Protein AF-A0A1E4ZIA5-F1 (afdb_monomer)

Foldseek 3Di:
DAEEEALQNVVVCLVPNDVVVVVCVVVLRYAYAVVRLVVNQVDDDPPNVVVSVVRVPGHYQDWDDPVVLVVCCVVLVVPPLPDDSVLSRVLVSQVVDPPYAYEHPDPSSQVSSVVVVRHDPD

Sequence (122 aa):
MNVLLDTSVWIRHFKTSNLRVVQLLGSESVVSHEFVVAEMACGSLKARAETLEYLKELIALPTVSTQEVLLLIEARKLYSRGIGLIDVHLLASTLIVPDTQLWTADKRLENIAQELGIAYAG

Solvent-accessible surface area (backbone atoms only — not comparable to full-atom values): 6976 Å² total; per-residue (Å²): 110,39,34,36,57,34,49,60,38,51,57,46,31,77,74,47,81,41,69,69,58,54,51,33,54,77,63,73,23,50,31,29,40,71,66,38,52,52,55,54,66,74,51,93,57,96,58,48,67,62,54,54,50,54,54,65,70,35,58,60,53,66,84,68,53,72,68,58,49,55,51,48,34,64,76,67,60,55,67,96,58,84,68,56,72,66,58,50,46,53,52,51,29,34,72,74,41,82,66,33,21,44,33,56,70,47,69,58,59,37,53,52,28,48,76,70,73,30,44,50,91,125

Radius of gyration: 13.86 Å; Cα contacts (8 Å, |Δi|>4): 149; chains: 1; bounding box: 31×26×36 Å

Structure (mmCIF, N/CA/C/O backbone):
data_AF-A0A1E4ZIA5-F1
#
_entry.id   AF-A0A1E4ZIA5-F1
#
loop_
_atom_site.group_PDB
_atom_site.id
_atom_site.type_symbol
_atom_site.label_atom_id
_atom_site.label_alt_id
_atom_site.label_comp_id
_atom_site.label_asym_id
_atom_site.label_entity_id
_atom_site.label_seq_id
_atom_site.pdbx_PDB_ins_code
_atom_site.Cartn_x
_atom_site.Cartn_y
_atom_site.Cartn_z
_atom_site.occupancy
_atom_site.B_iso_or_equiv
_atom_site.auth_seq_id
_atom_site.auth_comp_id
_atom_site.auth_asym_id
_atom_site.auth_atom_id
_atom_site.pdbx_PDB_model_num
ATOM 1 N N . MET A 1 1 ? -12.779 -7.566 -8.725 1.00 90.44 1 MET A N 1
ATOM 2 C CA . MET A 1 1 ? -11.850 -7.513 -7.581 1.00 90.44 1 MET A CA 1
ATOM 3 C C . MET A 1 1 ? -10.719 -6.591 -7.965 1.00 90.44 1 MET A C 1
ATOM 5 O O . MET A 1 1 ? -10.102 -6.823 -8.996 1.00 90.44 1 MET A O 1
ATOM 9 N N . ASN A 1 2 ? -10.492 -5.565 -7.161 1.00 97.19 2 ASN A N 1
ATOM 10 C CA . ASN A 1 2 ? -9.450 -4.572 -7.361 1.00 97.19 2 ASN A CA 1
ATOM 11 C C . ASN A 1 2 ? -8.263 -4.889 -6.449 1.00 97.19 2 ASN A C 1
ATOM 13 O O . ASN A 1 2 ? -8.442 -5.379 -5.334 1.00 97.19 2 ASN A O 1
ATOM 17 N N . VAL A 1 3 ? -7.052 -4.594 -6.907 1.00 98.44 3 VAL A N 1
ATOM 18 C CA . VAL A 1 3 ? -5.820 -4.803 -6.147 1.00 98.44 3 VAL A CA 1
ATOM 19 C C . VAL A 1 3 ? -5.028 -3.506 -6.134 1.00 98.44 3 VAL A C 1
ATOM 21 O O . VAL A 1 3 ? -4.499 -3.080 -7.162 1.00 98.44 3 VAL A O 1
ATOM 24 N N . LEU A 1 4 ? -4.953 -2.875 -4.966 1.00 98.62 4 LEU A N 1
ATOM 25 C CA . LEU A 1 4 ? -4.071 -1.746 -4.726 1.00 98.62 4 LEU A CA 1
ATOM 26 C C . LEU A 1 4 ? -2.653 -2.271 -4.529 1.00 98.62 4 LEU A C 1
ATOM 28 O O . LEU A 1 4 ? -2.380 -3.012 -3.584 1.00 98.62 4 LEU A O 1
ATOM 32 N N . LEU A 1 5 ? -1.752 -1.874 -5.420 1.00 98.19 5 LEU A N 1
ATOM 33 C CA . LEU A 1 5 ? -0.330 -2.168 -5.290 1.00 98.19 5 LEU A CA 1
ATOM 34 C C . LEU A 1 5 ? 0.347 -1.064 -4.477 1.00 98.19 5 LEU A C 1
ATOM 36 O O . LEU A 1 5 ? 0.390 0.089 -4.905 1.00 98.19 5 LEU A O 1
ATOM 40 N N . ASP A 1 6 ? 0.910 -1.431 -3.331 1.00 96.75 6 ASP A N 1
ATOM 41 C CA . ASP A 1 6 ? 1.804 -0.571 -2.557 1.00 96.75 6 ASP A CA 1
ATOM 42 C C . ASP A 1 6 ? 3.131 -0.317 -3.315 1.00 96.75 6 ASP A C 1
ATOM 44 O O . ASP A 1 6 ? 3.563 -1.107 -4.165 1.00 96.75 6 ASP A O 1
ATOM 48 N N . THR A 1 7 ? 3.810 0.781 -2.982 1.00 96.25 7 THR A N 1
ATOM 49 C CA . THR A 1 7 ? 5.115 1.210 -3.503 1.00 96.25 7 THR A CA 1
ATOM 50 C C . THR A 1 7 ? 6.134 0.070 -3.476 1.00 96.25 7 THR A C 1
ATOM 52 O O . THR A 1 7 ? 6.873 -0.142 -4.441 1.00 96.25 7 THR A O 1
ATOM 55 N N . SER A 1 8 ? 6.150 -0.732 -2.407 1.00 96.31 8 SER A N 1
ATOM 56 C CA . SER A 1 8 ? 7.075 -1.862 -2.277 1.00 96.31 8 SER A CA 1
ATOM 57 C C . SER A 1 8 ? 6.896 -2.932 -3.370 1.00 96.31 8 SER A C 1
ATOM 59 O O . SER A 1 8 ? 7.887 -3.530 -3.811 1.00 96.31 8 SER A O 1
ATOM 61 N N . VAL A 1 9 ? 5.670 -3.153 -3.860 1.00 97.25 9 VAL A N 1
ATOM 62 C CA . VAL A 1 9 ? 5.385 -4.086 -4.963 1.00 97.25 9 VAL A CA 1
ATOM 63 C C . VAL A 1 9 ? 5.805 -3.481 -6.296 1.00 97.25 9 VAL A C 1
ATOM 65 O O . VAL A 1 9 ? 6.470 -4.160 -7.084 1.00 97.25 9 VAL A O 1
ATOM 68 N N . TRP A 1 10 ? 5.512 -2.197 -6.522 1.00 96.69 10 TRP A N 1
ATOM 69 C CA . TRP A 1 10 ? 5.953 -1.475 -7.718 1.00 96.69 10 TRP A CA 1
ATOM 70 C C . TRP A 1 10 ? 7.472 -1.466 -7.867 1.00 96.69 10 TRP A C 1
ATOM 72 O O . TRP A 1 10 ? 7.988 -1.827 -8.925 1.00 96.69 10 TRP A O 1
ATOM 82 N N . ILE A 1 11 ? 8.207 -1.137 -6.801 1.00 94.94 11 ILE A N 1
ATOM 83 C CA . ILE A 1 11 ? 9.677 -1.145 -6.800 1.00 94.94 11 ILE A CA 1
ATOM 84 C C . ILE A 1 11 ? 10.211 -2.520 -7.212 1.00 94.94 11 ILE A C 1
ATOM 86 O O . ILE A 1 11 ? 11.123 -2.615 -8.039 1.00 94.94 11 ILE A O 1
ATOM 90 N N . ARG A 1 12 ? 9.647 -3.601 -6.655 1.00 94.81 12 ARG A N 1
ATOM 91 C CA . ARG A 1 12 ? 10.053 -4.966 -7.015 1.00 94.81 12 ARG A CA 1
ATOM 92 C C . ARG A 1 12 ? 9.740 -5.272 -8.475 1.00 94.81 12 ARG A C 1
ATOM 94 O O . ARG A 1 12 ? 10.634 -5.748 -9.167 1.00 94.81 12 ARG A O 1
ATOM 101 N N . HIS A 1 13 ? 8.532 -4.953 -8.937 1.00 94.88 13 HIS A N 1
ATOM 102 C CA . HIS A 1 13 ? 8.095 -5.186 -10.314 1.00 94.88 13 HIS A CA 1
ATOM 103 C C . HIS A 1 13 ? 8.969 -4.446 -11.341 1.00 94.88 13 HIS A C 1
ATOM 105 O O . HIS A 1 13 ? 9.413 -5.046 -12.318 1.00 94.88 13 HIS A O 1
ATOM 111 N N . PHE A 1 14 ? 9.293 -3.172 -11.104 1.00 93.19 14 PHE A N 1
ATOM 112 C CA . PHE A 1 14 ? 10.144 -2.397 -12.013 1.00 93.19 14 PHE A CA 1
ATOM 113 C C . PHE A 1 14 ? 11.611 -2.841 -11.996 1.00 93.19 14 PHE A C 1
ATOM 115 O O . PHE A 1 14 ? 12.329 -2.661 -12.982 1.00 93.19 14 PHE A O 1
ATOM 122 N N . LYS A 1 15 ? 12.080 -3.437 -10.893 1.00 92.44 15 LYS A N 1
ATOM 123 C CA . LYS A 1 15 ? 13.416 -4.041 -10.828 1.00 92.44 15 LYS A CA 1
ATOM 124 C C . LYS A 1 15 ? 13.463 -5.386 -11.555 1.00 92.44 15 LYS A C 1
ATOM 126 O O . LYS A 1 15 ? 14.426 -5.668 -12.268 1.00 92.44 15 LYS A O 1
ATOM 131 N N . THR A 1 16 ? 12.443 -6.211 -11.356 1.00 93.81 16 THR A N 1
ATOM 132 C CA . THR A 1 16 ? 12.285 -7.525 -11.975 1.00 93.81 16 THR A CA 1
ATOM 133 C C . THR A 1 16 ? 10.803 -7.772 -12.198 1.00 93.81 16 THR A C 1
ATOM 135 O O . THR A 1 16 ? 10.038 -7.835 -11.236 1.00 93.81 16 THR A O 1
ATOM 138 N N . SER A 1 17 ? 10.417 -7.940 -13.464 1.00 94.56 17 SER A N 1
ATOM 139 C CA . SER A 1 17 ? 9.015 -8.135 -13.833 1.00 94.56 17 SER A CA 1
ATOM 140 C C . SER A 1 17 ? 8.384 -9.266 -13.020 1.00 94.56 17 SER A C 1
ATOM 142 O O . SER A 1 17 ? 8.891 -10.389 -12.975 1.00 94.56 17 SER A O 1
ATOM 144 N N . ASN A 1 18 ? 7.275 -8.944 -12.356 1.00 96.19 18 ASN A N 1
ATOM 145 C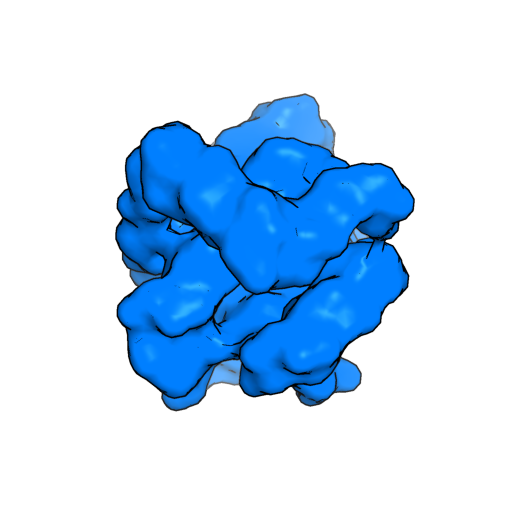 CA . ASN A 1 18 ? 6.469 -9.893 -11.600 1.00 96.19 18 ASN A CA 1
ATOM 146 C C . ASN A 1 18 ? 5.274 -10.331 -12.458 1.00 96.19 18 ASN A C 1
ATOM 148 O O . ASN A 1 18 ? 4.407 -9.512 -12.763 1.00 96.19 18 ASN A O 1
ATOM 152 N N . LEU A 1 19 ? 5.214 -11.622 -12.808 1.00 96.62 19 LEU A N 1
ATOM 153 C CA . LEU A 1 19 ? 4.165 -12.193 -13.664 1.00 96.62 19 LEU A CA 1
ATOM 154 C C . LEU A 1 19 ? 2.751 -11.954 -13.127 1.00 96.62 19 LEU A C 1
ATOM 156 O O . LEU A 1 19 ? 1.832 -11.733 -13.909 1.00 96.62 19 LEU A O 1
ATOM 160 N N . ARG A 1 20 ? 2.568 -11.968 -11.805 1.00 97.25 20 ARG A N 1
ATOM 161 C CA . ARG A 1 20 ? 1.258 -11.760 -11.189 1.00 97.25 20 ARG A CA 1
ATOM 162 C C . ARG A 1 20 ? 0.799 -10.309 -11.320 1.00 97.25 20 ARG A C 1
ATOM 164 O O . ARG A 1 20 ? -0.371 -10.074 -11.601 1.00 97.25 20 ARG A O 1
ATOM 171 N N . VAL A 1 21 ? 1.723 -9.350 -11.218 1.00 97.12 21 VAL A N 1
ATOM 172 C CA . VAL A 1 21 ? 1.441 -7.938 -11.533 1.00 97.12 21 VAL A CA 1
ATOM 173 C C . VAL A 1 21 ? 1.062 -7.792 -13.008 1.00 97.12 21 VAL A C 1
ATOM 175 O O . VAL A 1 21 ? 0.047 -7.177 -13.305 1.00 97.12 21 VAL A O 1
ATOM 178 N N . VAL A 1 22 ? 1.805 -8.419 -13.929 1.00 97.19 22 VAL A N 1
ATOM 179 C CA . VAL A 1 22 ? 1.481 -8.388 -15.371 1.00 97.19 22 VAL A CA 1
ATOM 180 C C . VAL A 1 22 ? 0.077 -8.939 -15.647 1.00 97.19 22 VAL A C 1
ATOM 182 O O . VAL A 1 22 ? -0.672 -8.346 -16.415 1.00 97.19 22 VAL A O 1
ATOM 185 N N . GLN A 1 23 ? -0.301 -10.045 -15.002 1.00 97.19 23 GLN A N 1
ATOM 186 C CA . GLN A 1 23 ? -1.639 -10.627 -15.136 1.00 97.19 23 GLN A CA 1
ATOM 187 C C . GLN A 1 23 ? -2.738 -9.679 -14.649 1.00 97.19 23 GLN A C 1
ATOM 189 O O . GLN A 1 23 ? -3.713 -9.483 -15.366 1.00 97.19 23 GLN A O 1
ATOM 194 N N . L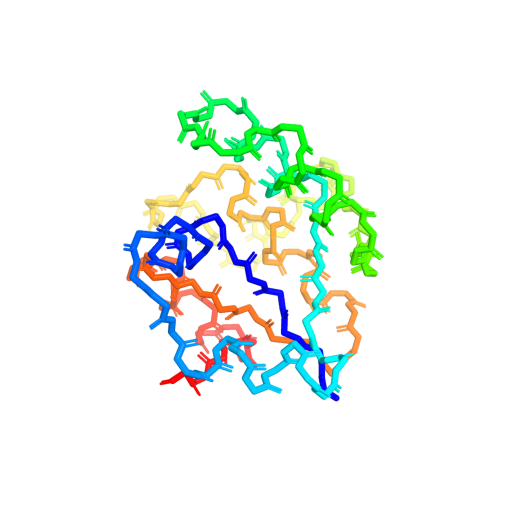EU A 1 24 ? -2.574 -9.082 -13.462 1.00 97.56 24 LEU A N 1
ATOM 195 C CA . LEU A 1 24 ? -3.555 -8.144 -12.903 1.00 97.56 24 LEU A CA 1
ATOM 196 C C . LEU A 1 24 ? -3.697 -6.879 -13.754 1.00 97.56 24 LEU A C 1
ATOM 198 O O . LEU A 1 24 ? -4.796 -6.343 -13.878 1.00 97.56 24 LEU A O 1
ATOM 202 N N . LEU A 1 25 ? -2.594 -6.405 -14.337 1.00 96.75 25 LEU A N 1
ATOM 203 C CA . LEU A 1 25 ? -2.603 -5.287 -15.275 1.00 96.75 25 LEU A CA 1
ATOM 204 C C . LEU A 1 25 ? -3.362 -5.645 -16.554 1.00 96.75 25 LEU A C 1
ATOM 206 O O . LEU A 1 25 ? -4.220 -4.885 -16.986 1.00 96.75 25 LEU A O 1
ATOM 210 N N . GLY A 1 26 ? -3.107 -6.829 -17.116 1.00 96.94 26 GLY A N 1
ATOM 211 C CA . GLY A 1 26 ? -3.814 -7.317 -18.302 1.00 96.94 26 GLY A CA 1
ATOM 212 C C . GLY A 1 26 ? -5.307 -7.585 -18.080 1.00 96.94 26 GLY A C 1
ATOM 213 O O . GLY A 1 26 ? -6.058 -7.623 -19.049 1.00 96.94 26 GLY A O 1
ATOM 214 N N . SER A 1 27 ? -5.740 -7.765 -16.829 1.00 96.56 27 SER A N 1
ATOM 215 C CA . SER A 1 27 ? -7.149 -7.914 -16.451 1.00 96.56 27 SER A CA 1
ATOM 216 C C . SER A 1 27 ? -7.771 -6.636 -15.878 1.00 96.56 27 SER A C 1
ATOM 218 O O . SER A 1 27 ? -8.826 -6.724 -15.250 1.00 96.56 27 SER A O 1
ATOM 220 N N . GLU A 1 28 ? -7.108 -5.480 -16.020 1.00 96.12 28 GLU A N 1
ATOM 221 C CA . GLU A 1 28 ? -7.577 -4.168 -15.534 1.00 96.12 28 GLU A CA 1
ATOM 222 C C . GLU A 1 28 ? -7.982 -4.178 -14.048 1.00 96.12 28 GLU A C 1
ATOM 224 O O . GLU A 1 28 ? -8.886 -3.474 -13.609 1.00 96.12 28 GLU A O 1
ATOM 229 N N . SER A 1 29 ? -7.324 -5.024 -13.253 1.00 97.50 29 SER A N 1
ATOM 230 C CA . SER A 1 29 ? -7.671 -5.254 -11.846 1.00 97.50 29 SER A CA 1
ATOM 231 C C . SER A 1 29 ? -6.767 -4.486 -10.882 1.00 97.50 29 SER A C 1
ATOM 233 O O . SER A 1 29 ? -6.995 -4.515 -9.676 1.00 97.50 29 SER A O 1
ATOM 235 N N . VAL A 1 30 ? -5.728 -3.815 -11.385 1.00 98.19 30 VAL A N 1
ATOM 236 C CA . VAL A 1 30 ? -4.848 -2.966 -10.572 1.00 98.19 30 VAL A CA 1
ATOM 237 C C . VAL A 1 30 ? -5.456 -1.581 -10.415 1.00 98.19 30 VAL A C 1
ATOM 239 O O . VAL A 1 30 ? -5.800 -0.928 -11.396 1.00 98.19 30 VAL A O 1
ATOM 242 N N . VAL A 1 31 ? -5.499 -1.115 -9.172 1.00 98.19 31 VAL A N 1
ATOM 243 C CA . VAL A 1 31 ? -5.824 0.268 -8.817 1.00 98.19 31 VAL A CA 1
ATOM 244 C C . VAL A 1 31 ? -4.603 0.949 -8.204 1.00 98.19 31 VAL A C 1
ATOM 246 O O . VAL A 1 31 ? -3.680 0.298 -7.708 1.00 98.19 31 VAL A O 1
ATOM 249 N N . SER A 1 32 ? -4.593 2.275 -8.257 1.00 97.31 32 SER A N 1
ATOM 250 C CA . SER A 1 32 ? -3.521 3.127 -7.744 1.00 97.31 32 SER A CA 1
ATOM 251 C C . SER A 1 32 ? -4.015 3.986 -6.580 1.00 97.31 32 SER A C 1
ATOM 253 O O . SER A 1 32 ? -5.193 3.981 -6.225 1.00 97.31 32 SER A O 1
ATOM 255 N N . HIS A 1 33 ? -3.104 4.728 -5.965 1.00 98.25 33 HIS A N 1
ATOM 256 C CA . HIS A 1 33 ? -3.408 5.710 -4.932 1.00 98.25 33 HIS A CA 1
ATOM 257 C C . HIS A 1 33 ? -2.404 6.860 -5.037 1.00 98.25 33 HIS A C 1
ATOM 259 O O . HIS A 1 33 ? -1.216 6.624 -5.269 1.00 98.25 33 HIS A O 1
ATOM 265 N N . GLU A 1 34 ? -2.842 8.106 -4.843 1.00 97.19 34 GLU A N 1
ATOM 266 C CA . GLU A 1 34 ? -1.977 9.278 -5.055 1.00 97.19 34 GLU A CA 1
ATOM 267 C C . GLU A 1 34 ? -0.700 9.246 -4.201 1.00 97.19 34 GLU A C 1
ATOM 269 O O . GLU A 1 34 ? 0.366 9.636 -4.672 1.00 97.19 34 GLU A O 1
ATOM 274 N N . PHE A 1 35 ? -0.771 8.700 -2.982 1.00 97.81 35 PHE A N 1
ATOM 275 C CA . PHE A 1 35 ? 0.405 8.556 -2.117 1.00 97.81 35 PHE A CA 1
ATOM 276 C C . PHE A 1 35 ? 1.404 7.511 -2.614 1.00 97.81 35 PHE A C 1
ATOM 278 O O . PHE A 1 35 ? 2.599 7.734 -2.460 1.00 97.81 35 PHE A O 1
ATOM 285 N N . VAL A 1 36 ? 0.952 6.443 -3.281 1.00 97.56 36 VAL A N 1
ATOM 286 C CA . VAL A 1 36 ? 1.862 5.488 -3.937 1.00 97.56 36 VAL A CA 1
ATOM 287 C C . VAL A 1 36 ? 2.583 6.183 -5.090 1.00 97.56 36 VAL A C 1
ATOM 289 O O . VAL A 1 36 ? 3.802 6.093 -5.212 1.00 97.56 36 VAL A O 1
ATOM 292 N N . VAL A 1 37 ? 1.857 6.950 -5.911 1.00 97.44 37 VAL A N 1
ATOM 293 C CA . VAL A 1 37 ? 2.458 7.725 -7.010 1.00 97.44 37 VAL A CA 1
ATOM 294 C C . VAL A 1 37 ? 3.464 8.749 -6.475 1.00 97.44 37 VAL A C 1
ATOM 296 O O . VAL A 1 37 ? 4.560 8.882 -7.024 1.00 97.44 37 VAL A O 1
ATOM 299 N N . ALA A 1 38 ? 3.116 9.462 -5.402 1.00 96.88 38 ALA A N 1
ATOM 300 C CA . ALA A 1 38 ? 3.985 10.451 -4.772 1.00 96.88 38 ALA A CA 1
ATOM 301 C C . ALA A 1 38 ? 5.247 9.812 -4.173 1.00 96.88 38 ALA A C 1
ATOM 303 O O . ALA A 1 38 ? 6.349 10.315 -4.393 1.00 96.88 38 ALA A O 1
ATOM 304 N N . GLU A 1 39 ? 5.116 8.682 -3.477 1.00 96.31 39 GLU A N 1
ATOM 305 C CA . GLU A 1 39 ? 6.252 7.952 -2.911 1.00 96.31 39 GLU A CA 1
ATOM 306 C C . GLU A 1 39 ? 7.178 7.415 -4.011 1.00 96.31 39 GLU A C 1
ATOM 308 O O . GLU A 1 39 ? 8.395 7.609 -3.957 1.00 96.31 39 GLU A O 1
ATOM 313 N N . MET A 1 40 ? 6.609 6.848 -5.079 1.00 96.38 40 MET A N 1
ATOM 314 C CA . MET A 1 40 ? 7.360 6.446 -6.271 1.00 96.38 40 MET A CA 1
ATOM 315 C C . MET A 1 40 ? 8.098 7.630 -6.911 1.00 96.38 40 MET A C 1
ATOM 317 O O . MET A 1 40 ? 9.248 7.492 -7.334 1.00 96.38 40 MET A O 1
ATOM 321 N N . ALA A 1 41 ? 7.480 8.815 -6.947 1.00 95.50 41 ALA A N 1
ATOM 322 C CA . ALA A 1 41 ? 8.097 10.028 -7.477 1.00 95.50 41 ALA A CA 1
ATOM 323 C C . ALA A 1 41 ? 9.271 10.542 -6.622 1.00 95.50 41 ALA A C 1
ATOM 325 O O . ALA A 1 41 ? 10.157 11.207 -7.172 1.00 95.50 41 ALA A O 1
ATOM 326 N N . CYS A 1 42 ? 9.320 10.222 -5.325 1.00 94.81 42 CYS A N 1
ATOM 327 C CA . CYS A 1 42 ? 10.464 10.510 -4.454 1.00 94.81 42 CYS A CA 1
ATOM 328 C C . CYS A 1 42 ? 11.676 9.605 -4.745 1.00 94.81 42 CYS A C 1
ATOM 330 O O . CYS A 1 42 ? 12.808 9.971 -4.430 1.00 94.81 42 CYS A O 1
ATOM 332 N N . GLY A 1 43 ? 11.456 8.434 -5.346 1.00 90.81 43 GLY A N 1
ATOM 333 C CA . GLY A 1 43 ? 12.498 7.461 -5.662 1.00 90.81 43 GLY A CA 1
ATOM 334 C C . GLY A 1 43 ? 13.256 7.718 -6.973 1.00 90.81 43 GLY A C 1
ATOM 335 O O . GLY A 1 43 ? 12.943 8.608 -7.770 1.00 90.81 43 GLY A O 1
ATOM 336 N N . SER A 1 44 ? 14.266 6.876 -7.219 1.00 87.88 44 SER A N 1
ATOM 337 C CA . SER A 1 44 ? 14.966 6.805 -8.507 1.00 87.88 44 SER A CA 1
ATOM 338 C C . SER A 1 44 ? 14.215 5.879 -9.465 1.00 87.88 44 SER A C 1
ATOM 340 O O . SER A 1 44 ? 13.988 4.710 -9.155 1.00 87.88 44 SER A O 1
ATOM 342 N N . LEU A 1 45 ? 13.851 6.397 -10.639 1.00 90.56 45 LEU A N 1
ATOM 343 C CA . LEU A 1 45 ? 13.120 5.674 -11.681 1.00 90.56 45 LEU A CA 1
ATOM 344 C C . LEU A 1 45 ? 13.895 5.770 -12.996 1.00 90.56 45 LEU A C 1
ATOM 346 O O . LEU A 1 45 ? 14.270 6.869 -13.402 1.00 90.56 45 LEU A O 1
ATOM 350 N N . LYS A 1 46 ? 14.121 4.635 -13.676 1.00 85.50 46 LYS A N 1
ATOM 351 C CA . LYS A 1 46 ? 14.859 4.599 -14.955 1.00 85.50 46 LYS A CA 1
ATOM 352 C C . LYS A 1 46 ? 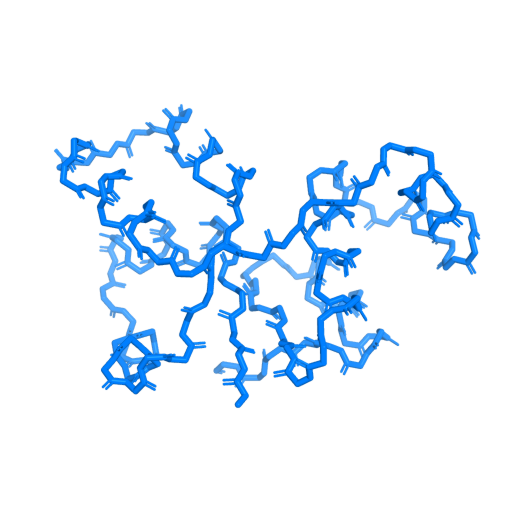14.135 5.377 -16.059 1.00 85.50 46 LYS A C 1
ATOM 354 O O . LYS A 1 46 ? 14.740 6.230 -16.694 1.00 85.50 46 LYS A O 1
ATOM 359 N N . ALA A 1 47 ? 12.844 5.108 -16.251 1.00 89.62 47 ALA A N 1
ATOM 360 C CA . ALA A 1 47 ? 11.976 5.788 -17.213 1.00 89.62 47 ALA A CA 1
ATOM 361 C C . ALA A 1 47 ? 10.985 6.695 -16.464 1.00 89.62 47 ALA A C 1
ATOM 363 O O . ALA A 1 47 ? 9.780 6.474 -16.489 1.00 89.62 47 ALA A O 1
ATOM 364 N N . ARG A 1 48 ? 11.506 7.678 -15.712 1.00 94.06 48 ARG A N 1
ATOM 365 C CA . ARG A 1 48 ? 10.739 8.459 -14.719 1.00 94.06 48 ARG A CA 1
ATOM 366 C C . ARG A 1 48 ? 9.418 9.021 -15.246 1.00 94.06 48 ARG A C 1
ATOM 368 O O . ARG A 1 48 ? 8.407 8.854 -14.576 1.00 94.06 48 ARG A O 1
ATOM 375 N N . ALA A 1 49 ? 9.441 9.712 -16.385 1.00 94.88 49 ALA A N 1
ATOM 376 C CA . ALA A 1 49 ? 8.245 10.351 -16.935 1.00 94.88 49 ALA A CA 1
ATOM 377 C C . ALA A 1 49 ? 7.181 9.304 -17.295 1.00 94.88 49 ALA A C 1
ATOM 379 O O . ALA A 1 49 ? 6.097 9.335 -16.728 1.00 94.88 49 ALA A O 1
ATOM 380 N N . GLU A 1 50 ? 7.556 8.322 -18.116 1.00 95.00 50 GLU A N 1
ATOM 381 C CA . GLU A 1 50 ? 6.689 7.224 -18.561 1.00 95.00 50 GLU A CA 1
ATOM 382 C C . GLU A 1 50 ? 6.133 6.407 -17.386 1.00 95.00 50 GLU A C 1
ATOM 384 O O . GLU A 1 50 ? 4.943 6.129 -17.325 1.00 95.00 50 GLU A O 1
ATOM 389 N N . THR A 1 51 ? 6.968 6.083 -16.393 1.00 93.75 51 THR A N 1
ATOM 390 C CA . THR A 1 51 ? 6.535 5.322 -15.209 1.00 93.75 51 THR A CA 1
ATOM 391 C C . THR A 1 51 ? 5.503 6.097 -14.391 1.00 93.75 51 THR A C 1
ATOM 393 O O . THR A 1 51 ? 4.514 5.526 -13.942 1.00 93.75 51 THR A O 1
ATOM 396 N N . LEU A 1 52 ? 5.726 7.394 -14.165 1.00 96.44 52 LEU A N 1
ATOM 397 C CA . LEU A 1 52 ? 4.798 8.211 -13.382 1.00 96.44 52 LEU A CA 1
ATOM 398 C C . LEU A 1 52 ? 3.514 8.526 -14.148 1.00 96.44 52 LEU A C 1
ATOM 400 O O . LEU A 1 52 ? 2.470 8.641 -13.517 1.00 96.44 52 LEU A O 1
ATOM 404 N N . GLU A 1 53 ? 3.586 8.690 -15.467 1.00 96.19 53 GLU A N 1
ATOM 405 C CA . GLU A 1 53 ? 2.416 8.857 -16.332 1.00 96.19 53 GLU A CA 1
ATOM 406 C C . GLU A 1 53 ? 1.552 7.597 -16.298 1.00 96.19 53 GLU A C 1
ATOM 408 O O . GLU A 1 53 ? 0.395 7.670 -15.895 1.00 96.19 53 GLU A O 1
ATOM 413 N N . TYR A 1 54 ? 2.159 6.432 -16.520 1.00 94.88 54 TYR A N 1
ATOM 414 C CA . TYR A 1 54 ? 1.490 5.140 -16.416 1.00 94.88 54 TYR A CA 1
ATOM 415 C C . TYR A 1 54 ? 0.780 4.931 -15.067 1.00 94.88 54 TYR A C 1
ATOM 417 O O . TYR A 1 54 ? -0.391 4.567 -15.013 1.00 94.88 54 TYR A O 1
ATOM 425 N N . LEU A 1 55 ? 1.459 5.206 -13.945 1.00 96.31 55 LEU A N 1
ATOM 426 C CA . LEU A 1 55 ? 0.859 5.047 -12.613 1.00 96.31 55 LEU A CA 1
ATOM 427 C C . LEU A 1 55 ? -0.314 6.008 -12.348 1.00 96.31 55 LEU A C 1
ATOM 429 O O . LEU A 1 55 ? -1.145 5.714 -11.486 1.00 96.31 55 LEU A O 1
ATOM 433 N N . LYS A 1 56 ? -0.363 7.150 -13.047 1.00 96.12 56 LYS A N 1
ATOM 434 C CA . LYS A 1 56 ? -1.452 8.136 -12.967 1.00 96.12 56 LYS A CA 1
ATOM 435 C C . LYS A 1 56 ? -2.638 7.792 -13.866 1.00 96.12 56 LYS A C 1
ATOM 437 O O . LYS A 1 56 ? -3.727 8.290 -13.605 1.00 96.12 56 LYS A O 1
ATOM 442 N N . GLU A 1 57 ? -2.435 6.982 -14.901 1.00 96.69 57 GLU A N 1
ATOM 443 C CA . GLU A 1 57 ? -3.509 6.500 -15.780 1.00 96.69 57 GLU A CA 1
ATOM 444 C C . GLU A 1 57 ? -4.340 5.383 -15.134 1.00 96.69 57 GLU A C 1
ATOM 446 O O . GLU A 1 57 ? -5.495 5.174 -15.503 1.00 96.69 57 GLU A O 1
ATOM 451 N N . LEU A 1 58 ? -3.780 4.686 -14.142 1.00 97.31 58 LEU A N 1
ATOM 452 C CA . LEU A 1 58 ? -4.509 3.700 -13.349 1.00 97.31 58 LEU A CA 1
ATOM 453 C C . LEU A 1 58 ? -5.665 4.352 -12.579 1.00 97.31 58 LEU A C 1
ATOM 455 O O . LEU A 1 58 ? -5.540 5.457 -12.047 1.00 97.31 58 LEU A O 1
ATOM 459 N N . ILE A 1 59 ? -6.768 3.614 -12.428 1.00 96.88 59 ILE A N 1
ATOM 460 C CA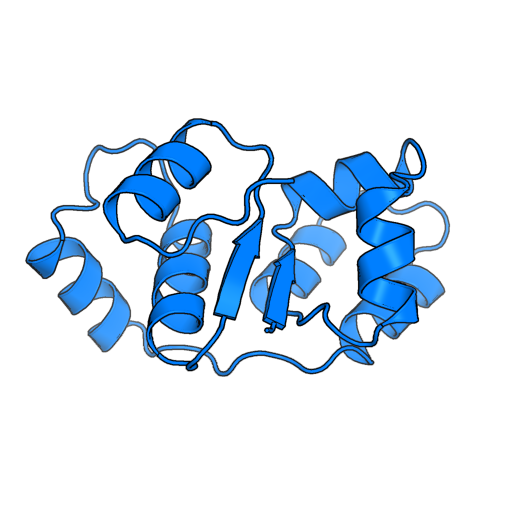 . ILE A 1 59 ? -7.898 4.043 -11.597 1.00 96.88 59 ILE A CA 1
ATOM 461 C C . ILE A 1 59 ? -7.402 4.243 -10.161 1.00 96.88 59 ILE A C 1
ATOM 463 O O . ILE A 1 59 ? -6.924 3.304 -9.521 1.00 96.88 59 ILE A O 1
ATOM 467 N N . ALA A 1 60 ? -7.512 5.471 -9.657 1.00 97.12 60 ALA A N 1
ATOM 468 C CA . ALA A 1 60 ? -7.098 5.815 -8.306 1.00 97.12 60 ALA A CA 1
ATOM 469 C C . ALA A 1 60 ? -8.219 5.538 -7.298 1.00 97.12 60 ALA A C 1
ATOM 471 O O . ALA A 1 60 ? -9.370 5.929 -7.506 1.00 97.12 60 ALA A O 1
ATOM 472 N N . LEU A 1 61 ? -7.871 4.905 -6.178 1.00 98.06 61 LEU A N 1
ATOM 473 C CA . LEU A 1 61 ? -8.747 4.862 -5.015 1.00 98.06 61 LEU A CA 1
ATOM 474 C C . LEU A 1 61 ? -8.913 6.271 -4.419 1.00 98.06 61 LEU A C 1
ATOM 476 O O . LEU A 1 61 ? -7.974 7.072 -4.472 1.00 98.06 61 LEU A O 1
ATOM 480 N N . PRO A 1 62 ? -10.085 6.576 -3.832 1.00 97.25 62 PRO A N 1
ATOM 481 C CA . PRO A 1 62 ? -10.300 7.831 -3.129 1.00 97.25 62 PRO A CA 1
ATOM 482 C C . PRO A 1 62 ? -9.396 7.922 -1.902 1.00 97.25 62 PRO A C 1
ATOM 484 O O . PRO A 1 62 ? -9.120 6.917 -1.246 1.00 97.25 62 PRO A O 1
ATOM 487 N N . THR A 1 63 ? -8.987 9.141 -1.564 1.00 96.62 63 THR A N 1
ATOM 488 C CA . THR A 1 63 ? -8.242 9.392 -0.336 1.00 96.62 63 THR A CA 1
ATOM 489 C C . THR A 1 63 ? -9.175 9.595 0.843 1.00 96.62 63 THR A C 1
ATOM 491 O O . THR A 1 63 ? -10.271 10.145 0.732 1.00 96.62 63 THR A O 1
ATOM 494 N N . VAL A 1 64 ? -8.718 9.124 1.997 1.00 96.50 64 VAL A N 1
ATOM 495 C CA . VAL A 1 64 ? -9.412 9.263 3.276 1.00 96.50 64 VAL A CA 1
ATOM 496 C C . VAL A 1 64 ? -8.888 10.499 3.998 1.00 96.50 64 VAL A C 1
ATOM 498 O O . VAL A 1 64 ? -7.685 10.774 3.966 1.00 96.50 64 VAL A O 1
ATOM 501 N N . SER A 1 65 ? -9.767 11.257 4.656 1.00 97.25 65 SER A N 1
ATOM 502 C CA . SER A 1 65 ? -9.353 12.463 5.376 1.00 97.25 65 SER A CA 1
ATOM 503 C C . SER A 1 65 ? -8.423 12.127 6.547 1.00 97.25 65 SER A C 1
ATOM 505 O O . SER A 1 65 ? -8.508 11.058 7.154 1.00 97.25 65 SER A O 1
ATOM 507 N N . THR A 1 66 ? -7.557 13.066 6.940 1.00 96.81 66 THR A N 1
ATOM 508 C CA . THR A 1 66 ? -6.676 12.870 8.106 1.00 96.81 66 THR A CA 1
ATOM 509 C C . THR A 1 66 ? -7.467 12.570 9.383 1.00 96.81 66 THR A C 1
ATOM 511 O O . THR A 1 66 ? -7.017 11.787 10.215 1.00 96.81 66 THR A O 1
ATOM 514 N N . GLN A 1 67 ? -8.663 13.146 9.537 1.00 97.94 67 GLN A N 1
ATOM 515 C CA . GLN A 1 67 ? -9.520 12.881 10.692 1.00 97.94 67 GLN A CA 1
ATOM 516 C C . GLN A 1 67 ? -10.011 11.427 10.717 1.00 97.94 67 GLN A C 1
ATOM 518 O O . GLN A 1 67 ? -9.921 10.772 11.752 1.00 97.94 67 GLN A O 1
ATOM 523 N N . GLU A 1 68 ? -10.492 10.904 9.591 1.00 97.56 68 GLU A N 1
ATOM 524 C CA . GLU A 1 68 ? -10.921 9.505 9.472 1.00 97.56 68 GLU A CA 1
ATOM 525 C C . GLU A 1 68 ? -9.752 8.531 9.646 1.00 97.56 68 GLU A C 1
ATOM 527 O O . GLU A 1 68 ? -9.910 7.486 10.274 1.00 97.56 68 GLU A O 1
ATOM 532 N N . VAL A 1 69 ? -8.559 8.894 9.169 1.00 98.00 69 VAL A N 1
ATOM 533 C CA . VAL A 1 69 ? -7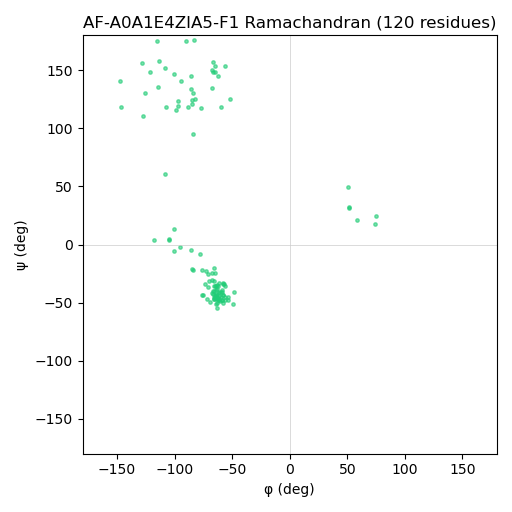.338 8.116 9.409 1.00 98.00 69 VAL A CA 1
ATOM 534 C C . VAL A 1 69 ? -7.004 8.044 10.896 1.00 98.00 69 VAL A C 1
ATOM 536 O O . VAL A 1 69 ? -6.748 6.954 11.403 1.00 98.00 69 VAL A O 1
ATOM 539 N N . LEU A 1 70 ? -7.060 9.162 11.622 1.00 98.12 70 LEU A N 1
ATOM 540 C CA . LEU A 1 70 ? -6.851 9.163 13.074 1.00 98.12 70 LEU A CA 1
ATOM 541 C C . LEU A 1 70 ? -7.900 8.303 13.797 1.00 98.12 70 LEU A C 1
ATOM 543 O O . LEU A 1 70 ? -7.547 7.525 14.682 1.00 98.12 70 LEU A O 1
ATOM 547 N N . LEU A 1 71 ? -9.169 8.373 13.380 1.00 98.12 71 LEU A N 1
ATOM 548 C CA . LEU A 1 71 ? -10.227 7.509 13.914 1.00 98.12 71 LEU A CA 1
ATOM 549 C C . LEU A 1 71 ? -9.946 6.025 13.647 1.00 98.12 71 LEU A C 1
ATOM 551 O O . LEU A 1 71 ? -10.138 5.201 14.541 1.00 98.12 71 LEU A O 1
ATOM 555 N N . LEU A 1 72 ? -9.466 5.674 12.451 1.00 98.06 72 LEU A N 1
ATOM 556 C CA . LEU A 1 72 ? -9.098 4.302 12.106 1.00 98.06 72 LEU A CA 1
ATOM 557 C C . LEU A 1 72 ? -7.931 3.797 12.964 1.00 98.06 72 LEU A C 1
ATOM 559 O O . LEU A 1 72 ? -7.981 2.659 13.438 1.00 98.06 72 LEU A O 1
ATOM 563 N N . ILE A 1 73 ? -6.908 4.632 13.182 1.00 98.38 73 ILE A N 1
ATOM 564 C CA . ILE A 1 73 ? -5.746 4.295 14.017 1.00 98.38 73 ILE A CA 1
ATOM 565 C C . ILE A 1 73 ? -6.196 3.897 15.419 1.00 98.38 73 ILE A C 1
ATOM 567 O O . ILE A 1 73 ? -5.773 2.850 15.912 1.00 98.38 73 ILE A O 1
ATOM 571 N N . GLU A 1 74 ? -7.077 4.688 16.029 1.00 98.38 74 GLU A N 1
ATOM 572 C CA . GLU A 1 74 ? -7.612 4.407 17.361 1.00 98.38 74 GLU A CA 1
ATOM 573 C C . GLU A 1 74 ? -8.537 3.183 17.354 1.00 98.38 74 GLU A C 1
ATOM 575 O O . GLU A 1 74 ? -8.347 2.243 18.130 1.00 98.38 74 GLU A O 1
ATOM 580 N N . ALA A 1 75 ? -9.500 3.132 16.428 1.00 97.81 75 ALA A N 1
ATOM 581 C CA . ALA A 1 75 ? -10.504 2.071 16.369 1.00 97.81 75 ALA A CA 1
ATOM 582 C C . ALA A 1 75 ? -9.900 0.681 16.112 1.00 97.81 75 ALA A C 1
ATOM 584 O O . ALA A 1 75 ? -10.400 -0.323 16.624 1.00 97.81 75 ALA A O 1
ATOM 585 N N . ARG A 1 76 ? -8.826 0.607 15.317 1.00 97.31 76 ARG A N 1
ATOM 586 C CA . ARG A 1 76 ? -8.142 -0.645 14.956 1.00 97.31 76 ARG A CA 1
ATOM 587 C C . ARG A 1 76 ? -6.811 -0.841 15.680 1.00 97.31 76 ARG A C 1
ATOM 589 O O . ARG A 1 76 ? -6.143 -1.839 15.429 1.00 97.31 76 ARG A O 1
ATOM 596 N N . LYS A 1 77 ? -6.445 0.065 16.595 1.00 97.62 77 LYS A N 1
ATOM 597 C CA . LYS A 1 77 ? -5.190 0.034 17.366 1.00 97.62 77 LYS A CA 1
ATOM 598 C C . LYS A 1 77 ? -3.961 -0.151 16.468 1.00 97.62 77 LYS A C 1
ATOM 600 O O . LYS A 1 77 ? -3.121 -1.019 16.706 1.00 97.62 77 LYS A O 1
ATOM 605 N N . LEU A 1 78 ? -3.875 0.657 15.409 1.00 98.12 78 LEU A N 1
ATOM 606 C CA . LEU A 1 78 ? -2.789 0.584 14.418 1.00 98.12 78 LEU A CA 1
ATOM 607 C C . LEU A 1 78 ? -1.483 1.237 14.907 1.00 98.12 78 LEU A C 1
ATOM 609 O O . LEU A 1 78 ? -0.442 1.111 14.263 1.00 98.12 78 LEU A O 1
ATOM 613 N N . TYR A 1 79 ? -1.513 1.917 16.056 1.00 97.06 79 TYR A N 1
ATOM 614 C CA . TYR A 1 79 ? -0.337 2.511 16.685 1.00 97.06 79 TYR A CA 1
ATOM 615 C C . TYR A 1 79 ? 0.653 1.448 17.188 1.00 97.06 79 TYR A C 1
ATOM 617 O O . TYR A 1 79 ? 0.280 0.338 17.565 1.00 97.06 79 TYR A O 1
ATOM 625 N N . SER A 1 80 ? 1.945 1.791 17.208 1.00 97.00 80 SER A N 1
ATOM 626 C CA . SER A 1 80 ? 3.035 0.898 17.648 1.00 97.00 80 SER A CA 1
ATOM 627 C C . SER A 1 80 ? 3.157 -0.417 16.858 1.00 97.00 80 SER A C 1
ATOM 629 O O . SER A 1 80 ? 3.772 -1.371 17.330 1.00 97.00 80 SER A O 1
ATOM 631 N N . ARG A 1 81 ? 2.614 -0.468 15.634 1.00 97.06 81 ARG A N 1
ATOM 632 C CA . ARG A 1 81 ? 2.690 -1.634 14.733 1.00 97.06 81 ARG A CA 1
ATOM 633 C C . ARG A 1 81 ? 3.839 -1.559 13.717 1.00 97.06 81 ARG A C 1
ATOM 635 O O . ARG A 1 81 ? 4.052 -2.496 12.955 1.00 97.06 81 ARG A O 1
ATOM 642 N N . GLY A 1 82 ? 4.601 -0.463 13.723 1.00 96.00 82 GLY A N 1
ATOM 643 C CA . GLY A 1 82 ? 5.750 -0.265 12.834 1.00 96.00 82 GLY A CA 1
ATOM 644 C C . GLY A 1 82 ? 5.383 0.061 11.384 1.00 96.00 82 GLY A C 1
ATOM 645 O O . GLY A 1 82 ? 6.200 -0.212 10.508 1.00 96.00 82 GLY A O 1
ATOM 646 N N . ILE A 1 83 ? 4.188 0.618 11.166 1.00 97.31 83 ILE A N 1
ATOM 647 C CA . ILE A 1 83 ? 3.725 1.180 9.891 1.00 97.31 83 ILE A CA 1
ATOM 648 C C . ILE A 1 83 ? 3.651 2.710 9.967 1.00 97.31 83 ILE A C 1
ATOM 650 O O . ILE A 1 83 ? 3.476 3.277 11.051 1.00 97.31 83 ILE A O 1
ATOM 654 N N . GLY A 1 84 ? 3.822 3.370 8.826 1.00 96.56 84 GLY A N 1
ATOM 655 C CA . GLY A 1 84 ? 3.764 4.821 8.682 1.00 96.56 84 GLY A CA 1
ATOM 656 C C . GLY A 1 84 ? 2.363 5.350 8.374 1.00 96.56 84 GLY A C 1
ATOM 657 O O . GLY A 1 84 ? 1.417 4.602 8.149 1.00 96.56 84 GLY A O 1
ATOM 658 N N . LEU A 1 85 ? 2.231 6.679 8.323 1.00 96.69 85 LEU A N 1
ATOM 659 C CA . LEU A 1 85 ? 0.965 7.341 7.987 1.00 96.69 85 LEU A CA 1
ATOM 660 C C . LEU A 1 85 ? 0.450 6.944 6.592 1.00 96.69 85 LEU A C 1
ATOM 662 O O . LEU A 1 85 ? -0.747 6.721 6.431 1.00 96.69 85 LEU A O 1
ATOM 666 N N . ILE A 1 86 ? 1.344 6.834 5.602 1.00 96.81 86 ILE A N 1
ATOM 667 C CA . ILE A 1 86 ? 0.979 6.437 4.234 1.00 96.81 86 ILE A CA 1
ATOM 668 C C . ILE A 1 86 ? 0.379 5.030 4.234 1.00 96.81 86 ILE A C 1
ATOM 670 O O . ILE A 1 86 ? -0.714 4.854 3.705 1.00 96.81 86 ILE A O 1
ATOM 674 N N . ASP A 1 87 ? 1.015 4.070 4.909 1.00 98.00 87 ASP A N 1
ATOM 675 C CA . ASP A 1 87 ? 0.501 2.703 5.052 1.00 98.00 87 ASP A CA 1
ATOM 676 C C . ASP A 1 87 ? -0.928 2.690 5.612 1.00 98.00 87 ASP A C 1
ATOM 678 O O . ASP A 1 87 ? -1.808 2.009 5.087 1.00 98.00 87 ASP A O 1
ATOM 682 N N . VAL A 1 88 ? -1.191 3.494 6.651 1.00 98.25 88 VAL A N 1
ATOM 683 C CA . VAL A 1 88 ? -2.534 3.620 7.233 1.00 98.25 88 VAL A CA 1
ATOM 684 C C . VAL A 1 88 ? -3.522 4.223 6.234 1.00 98.25 88 VAL A C 1
ATOM 686 O O . VAL A 1 88 ? -4.657 3.759 6.158 1.00 98.25 88 VAL A O 1
ATOM 689 N N . HIS A 1 89 ? -3.114 5.214 5.441 1.00 98.06 89 HIS A N 1
ATOM 690 C CA . HIS A 1 89 ? -3.958 5.754 4.373 1.00 98.06 89 HIS A CA 1
ATOM 691 C C . HIS A 1 89 ? -4.276 4.712 3.295 1.00 98.06 89 HIS A C 1
ATOM 693 O O . HIS A 1 89 ? -5.413 4.674 2.822 1.00 98.06 89 HIS A O 1
ATOM 699 N N . LEU A 1 90 ? -3.327 3.845 2.924 1.00 98.44 90 LEU A N 1
ATOM 700 C CA . LEU A 1 90 ? -3.588 2.764 1.968 1.00 98.44 90 LEU A CA 1
ATOM 701 C C . LEU A 1 90 ? -4.565 1.737 2.549 1.00 98.44 90 LEU A C 1
ATOM 703 O O . LEU A 1 90 ? -5.506 1.337 1.864 1.00 98.44 90 L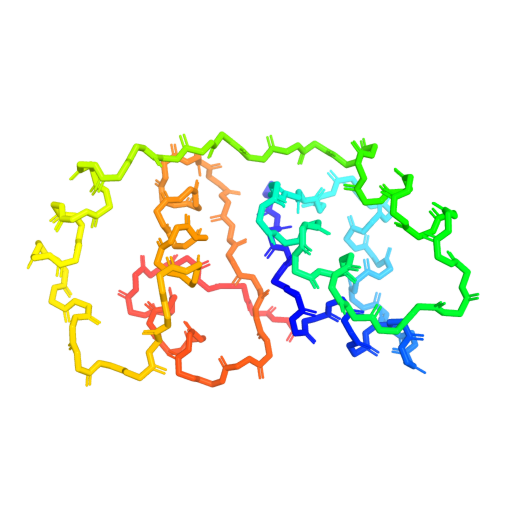EU A O 1
ATOM 707 N N . LEU A 1 91 ? -4.403 1.365 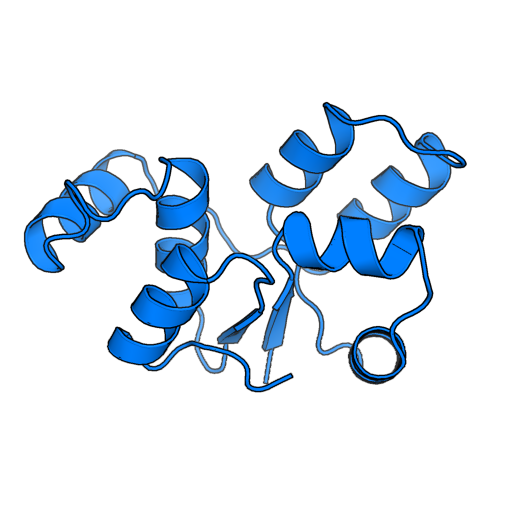3.824 1.00 98.56 91 LEU A N 1
ATOM 708 C CA . LEU A 1 91 ? -5.358 0.509 4.536 1.00 98.56 91 LEU A CA 1
ATOM 709 C C . LEU A 1 91 ? -6.754 1.143 4.567 1.00 98.56 91 LEU A C 1
ATOM 711 O O . LEU A 1 91 ? -7.733 0.481 4.233 1.00 98.56 91 LEU A O 1
ATOM 715 N N . ALA A 1 92 ? -6.847 2.425 4.926 1.00 98.31 92 ALA A N 1
ATOM 716 C CA . ALA A 1 92 ? -8.109 3.151 5.006 1.00 98.31 92 ALA A CA 1
ATOM 717 C C . ALA A 1 92 ? -8.819 3.202 3.646 1.00 98.31 92 ALA A C 1
ATOM 719 O O . ALA A 1 92 ? -9.989 2.843 3.551 1.00 98.31 92 ALA A O 1
ATOM 720 N N . SER A 1 93 ? -8.093 3.575 2.592 1.00 98.19 93 SER A N 1
ATOM 721 C CA . SER A 1 93 ? -8.630 3.685 1.230 1.00 98.19 93 SER A CA 1
ATOM 722 C C . SER A 1 93 ? -9.059 2.323 0.675 1.00 98.19 93 SER A C 1
ATOM 724 O O . SER A 1 93 ? -10.081 2.217 0.004 1.00 98.19 93 SER A O 1
ATOM 726 N N . THR A 1 94 ? -8.328 1.259 1.018 1.00 98.38 94 THR A N 1
ATOM 727 C CA . THR A 1 94 ? -8.696 -0.121 0.664 1.00 98.38 94 THR A CA 1
ATOM 728 C C . THR A 1 94 ? -9.970 -0.568 1.386 1.00 98.38 94 THR A C 1
ATOM 730 O O . THR A 1 94 ? -10.819 -1.207 0.779 1.00 98.38 94 THR A O 1
ATOM 733 N N . LEU A 1 95 ? -10.137 -0.216 2.667 1.00 98.00 95 LEU A N 1
ATOM 734 C CA . LEU A 1 95 ? -11.310 -0.601 3.464 1.00 98.00 95 LEU A CA 1
ATOM 735 C C . LEU A 1 95 ? -12.615 0.053 2.994 1.00 98.00 95 LEU A C 1
ATOM 737 O O . LEU A 1 95 ? -13.680 -0.532 3.190 1.00 98.00 95 LEU A O 1
ATOM 741 N N . ILE A 1 96 ? -12.558 1.264 2.432 1.00 96.69 96 ILE A N 1
ATOM 742 C CA . ILE A 1 96 ? -13.767 1.999 2.026 1.00 96.69 96 ILE A CA 1
ATOM 743 C C . ILE A 1 96 ? -14.273 1.615 0.634 1.00 96.69 96 ILE A C 1
ATOM 745 O O . ILE A 1 96 ? -15.449 1.834 0.344 1.00 96.69 96 ILE A O 1
ATOM 749 N N . VAL A 1 97 ? -13.420 1.048 -0.225 1.00 96.94 97 VAL A N 1
ATOM 750 C CA . VAL A 1 97 ? -13.812 0.627 -1.573 1.00 96.94 97 VAL A CA 1
ATOM 751 C C . VAL A 1 97 ? -14.129 -0.870 -1.574 1.00 96.94 97 VAL A C 1
ATOM 753 O O . VAL A 1 97 ? -13.244 -1.680 -1.294 1.00 96.94 97 VAL A O 1
ATOM 756 N N . PRO A 1 98 ? -15.368 -1.273 -1.913 1.00 95.44 98 PRO A N 1
ATOM 757 C CA . PRO A 1 98 ? -15.743 -2.682 -1.976 1.00 95.44 98 PRO A CA 1
ATOM 758 C C . PRO A 1 98 ? -14.847 -3.501 -2.912 1.00 95.44 98 PRO A C 1
ATOM 760 O O . PRO A 1 98 ? -14.276 -2.973 -3.869 1.00 95.44 98 PRO A O 1
ATOM 763 N N . ASP A 1 99 ? -14.742 -4.803 -2.640 1.00 96.38 99 ASP A N 1
ATOM 764 C CA . ASP A 1 99 ? -13.996 -5.776 -3.451 1.00 96.38 99 ASP A CA 1
ATOM 765 C C . ASP A 1 99 ? -12.546 -5.372 -3.768 1.00 96.38 99 ASP A C 1
ATOM 767 O O . ASP A 1 99 ? -12.019 -5.723 -4.829 1.00 96.38 99 ASP A O 1
ATOM 771 N N . THR A 1 100 ? -11.899 -4.643 -2.853 1.00 98.31 100 THR A N 1
ATOM 772 C CA . THR A 1 100 ? -10.525 -4.152 -3.006 1.00 98.31 100 THR A CA 1
ATOM 773 C C . THR A 1 100 ? -9.591 -4.804 -1.993 1.00 98.31 100 THR A C 1
ATOM 775 O O . THR A 1 100 ? -9.914 -4.927 -0.813 1.00 98.31 100 THR A O 1
ATOM 778 N N . GLN A 1 101 ? -8.420 -5.226 -2.462 1.00 98.62 101 GLN A N 1
ATOM 779 C CA . GLN A 1 101 ? -7.368 -5.811 -1.638 1.00 98.62 101 GLN A CA 1
ATOM 780 C C . GLN A 1 101 ? -6.075 -5.001 -1.744 1.00 98.62 101 GLN A C 1
ATOM 782 O O . GLN A 1 101 ? -5.777 -4.430 -2.790 1.00 98.62 101 GLN A O 1
ATOM 787 N N . LEU A 1 102 ? -5.293 -4.979 -0.669 1.00 98.69 102 LEU A N 1
ATOM 788 C CA . LEU A 1 102 ? -3.973 -4.365 -0.609 1.00 98.69 102 LEU A CA 1
ATOM 789 C C . LEU A 1 102 ? -2.902 -5.432 -0.828 1.00 98.69 102 LEU A C 1
ATOM 791 O O . LEU A 1 102 ? -2.817 -6.406 -0.076 1.00 98.69 102 LEU A O 1
ATOM 795 N N . TRP A 1 103 ? -2.051 -5.220 -1.826 1.00 98.62 103 TRP A N 1
ATOM 796 C CA . TRP A 1 103 ? -0.843 -6.005 -2.025 1.00 98.62 103 TRP A CA 1
ATOM 797 C C . TRP A 1 103 ? 0.379 -5.169 -1.659 1.00 98.62 103 TRP A C 1
ATOM 799 O O . TRP A 1 103 ? 0.674 -4.154 -2.287 1.00 98.62 103 TRP A O 1
ATOM 809 N N . THR A 1 104 ? 1.115 -5.631 -0.654 1.00 98.00 104 THR A N 1
ATOM 810 C CA . THR A 1 104 ? 2.388 -5.059 -0.217 1.00 98.00 104 THR A CA 1
ATOM 811 C C . THR A 1 104 ? 3.446 -6.153 -0.129 1.00 98.00 104 THR A C 1
ATOM 813 O O . THR A 1 104 ? 3.131 -7.334 0.015 1.00 98.00 104 THR A O 1
ATOM 816 N N . ALA A 1 105 ? 4.712 -5.764 -0.233 1.00 96.06 105 ALA A N 1
ATOM 817 C CA . ALA A 1 105 ? 5.850 -6.621 0.058 1.00 96.06 105 ALA A CA 1
ATOM 818 C C . ALA A 1 105 ? 6.518 -6.288 1.409 1.00 96.06 105 ALA A C 1
ATOM 820 O O . ALA A 1 105 ? 7.566 -6.870 1.727 1.00 96.06 105 ALA A O 1
ATOM 821 N N . ASP A 1 106 ? 5.947 -5.354 2.180 1.00 96.69 106 ASP A N 1
ATOM 822 C CA . ASP A 1 106 ? 6.290 -5.100 3.577 1.00 96.69 106 ASP A CA 1
ATOM 823 C C . ASP A 1 106 ? 5.517 -6.059 4.493 1.00 96.69 106 ASP A C 1
ATOM 825 O O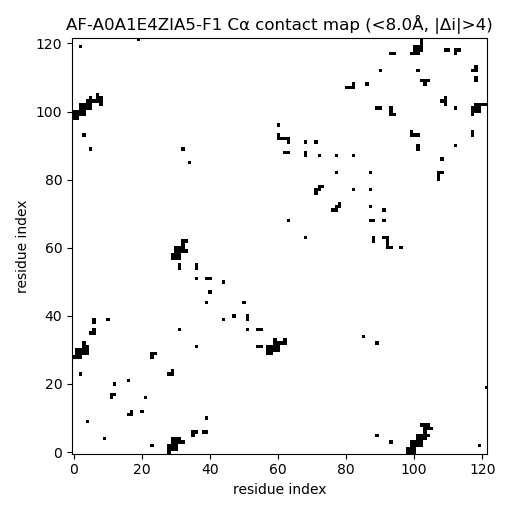 . ASP A 1 106 ? 4.289 -6.072 4.529 1.00 96.69 106 ASP A O 1
ATOM 829 N N . LYS A 1 107 ? 6.249 -6.858 5.275 1.00 96.38 107 LYS A N 1
ATOM 830 C CA . LYS A 1 107 ? 5.656 -7.898 6.129 1.00 96.38 107 LYS A CA 1
ATOM 831 C C . LYS A 1 107 ? 4.779 -7.340 7.252 1.00 96.38 107 LYS A C 1
ATOM 833 O O . LYS A 1 107 ? 3.864 -8.024 7.699 1.00 96.38 107 LYS A O 1
ATOM 838 N N . ARG A 1 108 ? 5.081 -6.148 7.777 1.00 97.44 108 ARG A N 1
ATOM 839 C CA . ARG A 1 108 ? 4.286 -5.546 8.859 1.00 97.44 108 ARG A CA 1
ATOM 840 C C . ARG A 1 108 ? 2.948 -5.082 8.309 1.00 97.44 108 ARG A C 1
ATOM 842 O O . ARG A 1 108 ? 1.919 -5.398 8.902 1.00 97.44 108 ARG A O 1
ATOM 849 N N . LEU A 1 109 ? 2.971 -4.394 7.170 1.00 98.31 109 LEU A N 1
ATOM 850 C CA . LEU A 1 109 ? 1.756 -3.948 6.500 1.00 98.31 109 LEU A CA 1
ATOM 851 C C . LEU A 1 109 ? 0.922 -5.132 5.993 1.00 98.31 109 LEU A C 1
ATOM 853 O O . LEU A 1 109 ? -0.293 -5.137 6.176 1.00 98.31 109 LEU A O 1
ATOM 857 N N . GLU A 1 110 ? 1.564 -6.169 5.451 1.00 98.25 110 GLU A N 1
ATOM 858 C CA . GLU A 1 110 ? 0.898 -7.401 5.015 1.00 98.25 110 GLU A CA 1
ATOM 859 C C . GLU A 1 110 ? 0.130 -8.064 6.164 1.00 98.25 110 GLU A C 1
ATOM 861 O O . GLU A 1 110 ? -1.062 -8.337 6.030 1.00 98.25 110 GLU A O 1
ATOM 866 N N . ASN A 1 111 ? 0.774 -8.259 7.320 1.00 98.12 111 ASN A N 1
ATOM 867 C CA . ASN A 1 111 ? 0.130 -8.858 8.492 1.00 98.12 111 ASN A CA 1
ATOM 868 C C . ASN A 1 111 ? -1.094 -8.049 8.952 1.00 98.12 111 ASN A C 1
ATOM 870 O O . ASN A 1 111 ? -2.128 -8.620 9.288 1.00 98.12 111 ASN A O 1
ATOM 874 N N . ILE A 1 112 ? -1.007 -6.716 8.944 1.00 98.44 112 ILE A N 1
ATOM 875 C CA . ILE A 1 112 ? -2.132 -5.846 9.319 1.00 98.44 112 ILE A CA 1
ATOM 876 C C . ILE A 1 112 ? -3.259 -5.942 8.284 1.00 98.44 112 ILE A C 1
ATOM 878 O O . ILE A 1 112 ? -4.427 -6.037 8.654 1.00 98.44 112 ILE A O 1
ATOM 882 N N . ALA A 1 113 ? -2.932 -5.962 6.991 1.00 98.44 113 ALA A N 1
ATOM 883 C CA . ALA A 1 113 ? -3.917 -6.150 5.931 1.00 98.44 113 ALA A CA 1
ATOM 884 C C . ALA A 1 113 ? -4.617 -7.519 6.038 1.00 98.44 113 ALA A C 1
ATOM 886 O O . ALA A 1 113 ? -5.821 -7.611 5.798 1.00 98.44 113 ALA A O 1
ATOM 887 N N . GLN A 1 114 ? -3.896 -8.569 6.450 1.00 98.38 114 GLN A N 1
ATOM 888 C CA . GLN A 1 114 ? -4.464 -9.894 6.716 1.00 98.38 114 GLN A CA 1
ATOM 889 C C . GLN A 1 114 ? -5.418 -9.860 7.917 1.00 98.38 114 GLN A C 1
ATOM 891 O O . GLN A 1 114 ? -6.540 -10.347 7.808 1.00 98.38 114 GLN A O 1
ATOM 896 N N . GLU A 1 115 ? -5.019 -9.231 9.030 1.00 98.06 115 GLU A N 1
ATOM 897 C CA . GLU A 1 115 ? -5.879 -9.029 10.210 1.00 98.06 115 GLU A CA 1
ATOM 898 C C . GLU A 1 115 ? -7.169 -8.262 9.872 1.00 98.06 115 GLU A C 1
ATOM 900 O O . GLU A 1 115 ? -8.220 -8.510 10.463 1.00 98.06 115 GLU A O 1
ATOM 905 N N . LEU A 1 116 ? -7.096 -7.338 8.911 1.00 97.75 116 LEU A N 1
ATOM 906 C CA . LEU A 1 116 ? -8.232 -6.555 8.425 1.00 97.75 116 LEU A CA 1
ATOM 907 C C . LEU A 1 116 ? -9.041 -7.256 7.318 1.00 97.75 116 LEU A C 1
ATOM 909 O O . LEU A 1 116 ? -10.077 -6.728 6.921 1.00 97.75 116 LEU A O 1
ATOM 913 N N . GLY A 1 117 ? -8.611 -8.428 6.837 1.00 97.75 117 GLY A N 1
ATOM 914 C CA . GLY A 1 117 ? -9.308 -9.201 5.802 1.00 97.75 117 GLY A CA 1
ATOM 915 C C . GLY A 1 117 ? -9.194 -8.629 4.384 1.00 97.75 117 GLY A C 1
ATOM 916 O O . GLY A 1 117 ? -9.983 -8.993 3.517 1.00 97.75 117 GLY A O 1
ATOM 917 N N . ILE A 1 118 ? -8.225 -7.744 4.147 1.00 98.25 118 ILE A N 1
ATOM 918 C CA . ILE A 1 118 ? -8.034 -7.026 2.876 1.00 98.25 118 ILE A CA 1
ATOM 919 C C . ILE A 1 118 ? -6.692 -7.336 2.208 1.00 98.25 118 ILE A C 1
ATOM 921 O O . ILE A 1 118 ? -6.369 -6.732 1.193 1.00 98.25 118 ILE A O 1
ATOM 925 N N . ALA A 1 119 ? -5.877 -8.237 2.756 1.00 98.38 119 ALA A N 1
ATOM 926 C CA . ALA A 1 119 ? -4.623 -8.619 2.114 1.00 98.38 119 ALA A CA 1
ATOM 927 C C . ALA A 1 119 ? -4.869 -9.384 0.808 1.00 98.38 119 ALA A C 1
ATOM 929 O O . ALA A 1 119 ? -5.660 -10.328 0.761 1.00 98.38 119 ALA A O 1
ATOM 930 N N . TYR A 1 120 ? -4.129 -9.014 -0.232 1.00 98.12 120 TYR A N 1
ATOM 931 C CA . TYR A 1 120 ? -4.033 -9.794 -1.458 1.00 98.12 120 TYR A CA 1
ATOM 932 C C . TYR A 1 120 ? -3.006 -10.920 -1.286 1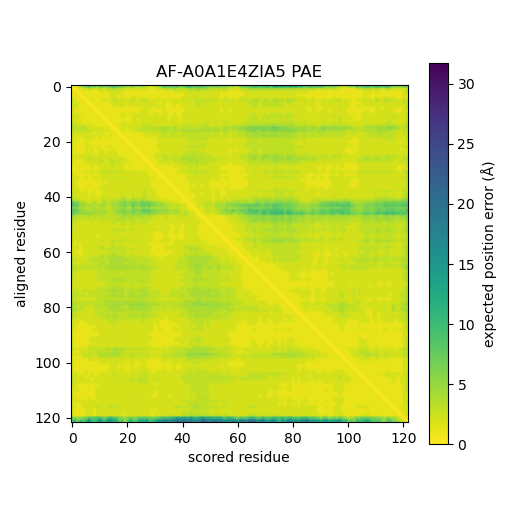.00 98.12 120 TYR A C 1
ATOM 934 O O . TYR A 1 120 ? -1.847 -10.666 -0.956 1.00 98.12 120 TYR A O 1
ATOM 942 N N . ALA A 1 121 ? -3.414 -12.163 -1.547 1.00 85.88 121 ALA A N 1
ATOM 943 C CA . ALA A 1 121 ? -2.505 -13.305 -1.613 1.00 85.88 121 ALA A CA 1
ATOM 944 C C . ALA A 1 121 ? -1.877 -13.370 -3.017 1.00 85.88 121 ALA A C 1
ATOM 946 O O . ALA A 1 121 ? -2.499 -13.860 -3.966 1.00 85.88 121 ALA A O 1
ATOM 947 N N . GLY A 1 122 ? -0.681 -12.789 -3.145 1.00 65.62 122 GLY A N 1
ATOM 948 C CA . GLY A 1 122 ? 0.080 -12.701 -4.397 1.00 65.62 122 GLY A CA 1
ATOM 949 C C . GLY A 1 122 ? 0.895 -13.931 -4.751 1.00 65.62 122 GLY A C 1
ATOM 950 O O . GLY A 1 122 ? 1.328 -14.653 -3.829 1.00 65.62 122 GLY A O 1
#

pLDDT: mean 96.31, std 3.65, range [65.62, 98.69]

Mean predicted aligned error: 2.45 Å

Secondary structure (DSSP, 8-state):
-EEEEPHHHHHHHHHS--HHHHHHHHTT-EEB-HHHHHHHHHS--TTHHHHHHHHHHSPBPPPPPHHHHHHHHHHHT-TTSS--HHHHHHHHHHHHSTTEEEE-S-HHHHHHHHHTT-B---

Nearest PDB structures (foldseek):
  3h87-assembly1_B  TM=7.149E-01  e=5.424E-03  Mycobacterium tuberculosis H37Rv
  5sv2-assembly1_A-2  TM=7.537E-01  e=1.815E-02  Mycobacterium tuberculosis H37Rv
  7by2-assembly1_B-2  TM=6.745E-01  e=2.165E-01  Klebsiella pneumoniae